Protein AF-A0A530GJ65-F1 (afdb_monomer_lite)

pLDDT: mean 95.73, std 3.56, range [78.94, 98.44]

Sequence (156 aa):
SGIGGITTWRDAAEFMALGAGNVQVCTAAMTYGFKIVQEMIAGLENWMDEKGHASLSDIIGRATPNVTDWQYLNLNYVAKAHIDQDACIKCGRCHIACEDTSHQAITSMVDGVRHFEVTEAECVGCNLCVNVCPVEGCITMAPLAAGVVDQRTGKP

Structure (mmCIF, N/CA/C/O backbone):
data_AF-A0A530GJ65-F1
#
_entry.id   AF-A0A530GJ65-F1
#
loop_
_atom_site.group_PDB
_atom_site.id
_atom_site.type_symbol
_atom_site.label_atom_id
_atom_site.label_alt_id
_atom_site.label_comp_id
_atom_site.label_asym_id
_atom_site.label_entity_id
_atom_site.label_seq_id
_atom_site.pdbx_PDB_ins_code
_atom_site.Cartn_x
_atom_site.Cartn_y
_atom_site.Cartn_z
_atom_site.occupancy
_atom_site.B_iso_or_equiv
_atom_site.auth_seq_id
_atom_site.auth_comp_id
_atom_site.auth_asym_id
_atom_site.auth_atom_id
_atom_site.pdbx_PDB_model_num
ATOM 1 N N . SER A 1 1 ? -4.594 -0.190 24.413 1.00 89.31 1 SER A N 1
ATOM 2 C CA . SER A 1 1 ? -4.599 1.232 24.019 1.00 89.31 1 SER A CA 1
ATOM 3 C C . SER A 1 1 ? -3.571 1.419 22.922 1.00 89.31 1 SER A C 1
ATOM 5 O O . SER A 1 1 ? -2.480 0.889 23.084 1.00 89.31 1 SER A O 1
ATOM 7 N N . GLY A 1 2 ? -3.901 2.130 21.845 1.00 96.50 2 GLY A N 1
ATOM 8 C CA . GLY A 1 2 ? -2.982 2.513 20.765 1.00 96.50 2 GLY A CA 1
ATOM 9 C C . GLY A 1 2 ? -2.723 4.023 20.766 1.00 96.50 2 GLY A C 1
ATOM 10 O O . GLY A 1 2 ? -3.639 4.799 21.030 1.00 96.50 2 GLY A O 1
ATOM 11 N N . ILE A 1 3 ? -1.483 4.446 20.523 1.00 96.75 3 ILE A N 1
ATOM 12 C CA . ILE A 1 3 ? -1.088 5.860 20.450 1.00 96.75 3 ILE A CA 1
ATOM 13 C C . ILE A 1 3 ? 0.135 6.008 19.541 1.00 96.75 3 ILE A C 1
ATOM 15 O O . ILE A 1 3 ? 1.022 5.158 19.559 1.00 96.75 3 ILE A O 1
ATOM 19 N N . GLY A 1 4 ? 0.193 7.113 18.795 1.00 96.00 4 GLY A N 1
ATOM 20 C CA . GLY A 1 4 ? 1.331 7.485 17.951 1.00 96.00 4 GLY A CA 1
ATOM 21 C C . GLY A 1 4 ? 0.942 7.592 16.479 1.00 96.00 4 GLY A C 1
ATOM 22 O O . GLY A 1 4 ? 0.610 6.597 15.853 1.00 96.00 4 GLY A O 1
ATOM 23 N N . GLY A 1 5 ? 0.968 8.809 15.930 1.00 96.06 5 GLY A N 1
ATOM 24 C CA . GLY A 1 5 ? 0.733 9.050 14.498 1.00 96.06 5 GLY A CA 1
ATOM 25 C C . GLY A 1 5 ? -0.717 8.932 14.012 1.00 96.06 5 GLY A C 1
ATOM 26 O O . GLY A 1 5 ? -0.949 9.070 12.822 1.00 96.06 5 GLY A O 1
ATOM 27 N N . ILE A 1 6 ? -1.688 8.717 14.902 1.00 97.81 6 ILE A N 1
ATOM 28 C CA . ILE A 1 6 ? -3.106 8.583 14.538 1.00 97.81 6 ILE A CA 1
ATOM 29 C C . ILE A 1 6 ? -3.670 9.954 14.150 1.00 97.81 6 ILE A C 1
ATOM 31 O O . ILE A 1 6 ? -3.736 10.862 14.984 1.00 97.81 6 ILE A O 1
ATOM 3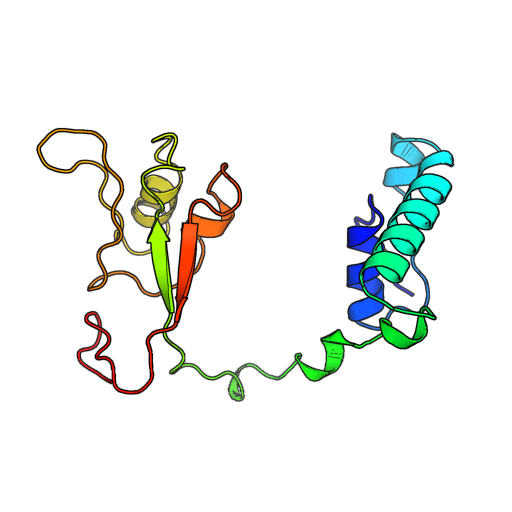5 N N . THR A 1 7 ? -4.075 10.092 12.891 1.00 97.25 7 THR A N 1
ATOM 36 C CA . THR A 1 7 ? -4.600 11.330 12.293 1.00 97.25 7 THR A CA 1
ATOM 37 C C . THR A 1 7 ? -5.933 11.137 11.571 1.00 97.25 7 THR A C 1
ATOM 39 O O . THR A 1 7 ? -6.655 12.108 11.373 1.00 97.25 7 THR A O 1
ATOM 42 N N . THR A 1 8 ? -6.290 9.904 11.207 1.00 97.75 8 THR A N 1
ATOM 43 C CA . THR A 1 8 ? -7.534 9.580 10.496 1.00 97.75 8 THR A CA 1
ATOM 44 C C . THR A 1 8 ? -8.295 8.428 11.160 1.00 97.75 8 THR A C 1
ATOM 46 O O . THR A 1 8 ? -7.772 7.723 12.027 1.00 97.75 8 THR A O 1
ATOM 49 N N . TRP A 1 9 ? -9.547 8.209 10.740 1.00 97.62 9 TRP A N 1
ATOM 50 C CA . TRP A 1 9 ? -10.325 7.033 11.152 1.00 97.62 9 TRP A CA 1
ATOM 51 C C . TRP A 1 9 ? -9.661 5.717 10.723 1.00 97.62 9 TRP A C 1
ATOM 53 O O . TRP A 1 9 ? -9.774 4.717 11.429 1.00 97.62 9 TRP A O 1
ATOM 63 N N . ARG A 1 10 ? -8.952 5.720 9.583 1.00 97.81 10 ARG A N 1
ATOM 64 C CA . ARG A 1 10 ? -8.275 4.538 9.040 1.00 97.81 10 ARG A CA 1
ATOM 65 C C . ARG A 1 10 ? -7.125 4.129 9.948 1.00 97.81 10 ARG A C 1
ATOM 67 O O . ARG A 1 10 ? -7.067 2.970 10.341 1.00 97.81 10 ARG A O 1
ATOM 74 N N . ASP A 1 11 ? -6.307 5.092 10.366 1.00 97.88 11 ASP A N 1
ATOM 75 C CA . ASP A 1 11 ? -5.233 4.856 11.333 1.00 97.88 11 ASP A CA 1
ATOM 76 C C . ASP A 1 11 ? -5.821 4.251 12.622 1.00 97.88 11 ASP A C 1
ATOM 78 O O . ASP A 1 11 ? -5.326 3.255 13.144 1.00 97.88 11 ASP A O 1
ATOM 82 N N . ALA A 1 12 ? -6.935 4.806 13.122 1.00 97.50 12 ALA A N 1
ATOM 83 C CA . ALA A 1 12 ? -7.603 4.274 14.308 1.00 97.50 12 ALA A CA 1
ATOM 84 C C . ALA A 1 12 ? -8.064 2.817 14.119 1.00 97.50 12 ALA A C 1
ATOM 86 O O . ALA A 1 12 ? -7.814 1.982 14.993 1.00 97.50 12 ALA A O 1
ATOM 87 N N . ALA A 1 13 ? -8.683 2.501 12.978 1.00 97.56 13 ALA A N 1
ATOM 88 C CA . ALA A 1 13 ? -9.103 1.146 12.633 1.00 97.56 13 ALA A CA 1
ATOM 89 C C . ALA A 1 13 ? -7.913 0.174 12.541 1.00 97.56 13 ALA A C 1
ATOM 91 O O . ALA A 1 13 ? -8.019 -0.955 13.011 1.00 97.56 13 ALA A O 1
ATOM 92 N N . GLU A 1 14 ? -6.768 0.604 12.004 1.00 97.56 14 GLU A N 1
ATOM 93 C CA . GLU A 1 14 ? -5.542 -0.203 11.919 1.00 97.56 14 GLU A CA 1
ATOM 94 C C . GLU A 1 14 ? -4.977 -0.538 13.308 1.00 97.56 14 GLU A C 1
ATOM 96 O O . GLU A 1 14 ? -4.680 -1.701 13.596 1.00 97.56 14 GLU A O 1
ATOM 101 N N . PHE A 1 15 ? -4.913 0.440 14.221 1.00 98.12 15 PHE A N 1
ATOM 102 C CA . PHE A 1 15 ? -4.527 0.189 15.616 1.00 98.12 15 PHE A CA 1
ATOM 103 C C . PHE A 1 15 ? -5.497 -0.771 16.316 1.00 98.12 15 PHE A C 1
ATOM 105 O O . PHE A 1 15 ? -5.067 -1.655 17.065 1.00 98.12 15 PHE A O 1
ATOM 112 N N . MET A 1 16 ? -6.804 -0.618 16.082 1.00 98.00 16 MET A N 1
ATOM 113 C CA . MET A 1 16 ? -7.811 -1.531 16.625 1.00 98.00 16 MET A CA 1
ATOM 114 C C . MET A 1 16 ? -7.647 -2.940 16.053 1.00 98.00 16 MET A C 1
ATOM 116 O O . MET A 1 16 ? -7.611 -3.899 16.823 1.00 98.00 16 MET A O 1
ATOM 120 N N . ALA A 1 17 ? -7.436 -3.081 14.743 1.00 97.50 17 ALA A N 1
ATOM 121 C CA . ALA A 1 17 ? -7.189 -4.362 14.082 1.00 97.50 17 ALA A CA 1
ATOM 122 C C . ALA A 1 17 ? -5.969 -5.103 14.649 1.00 97.50 17 ALA A C 1
ATOM 124 O O . ALA A 1 17 ? -5.978 -6.334 14.722 1.00 97.50 17 ALA A O 1
ATOM 125 N N . LEU A 1 18 ? -4.963 -4.364 15.122 1.00 97.12 18 LEU A N 1
ATOM 126 C CA . LEU A 1 18 ? -3.784 -4.886 15.823 1.00 97.12 18 LEU A CA 1
ATOM 127 C C . LEU A 1 18 ? -3.992 -5.118 17.335 1.00 97.12 18 LEU A C 1
ATOM 129 O O . LEU A 1 18 ? -3.058 -5.501 18.034 1.00 97.12 18 LEU A O 1
ATOM 133 N N . GLY A 1 19 ? -5.209 -4.931 17.852 1.00 97.19 19 GLY A N 1
ATOM 134 C CA . GLY A 1 19 ? -5.612 -5.320 19.209 1.00 97.19 19 GLY A CA 1
ATOM 135 C C . GLY A 1 19 ? -5.846 -4.165 20.185 1.00 97.19 19 GLY A C 1
ATOM 136 O O . GLY A 1 19 ? -6.129 -4.399 21.362 1.00 97.19 19 GLY A O 1
ATOM 137 N N . ALA A 1 20 ? -5.752 -2.905 19.755 1.00 98.00 20 ALA A N 1
ATOM 138 C CA . ALA A 1 20 ? -6.057 -1.784 20.636 1.00 98.00 20 ALA A CA 1
ATOM 139 C C . ALA A 1 20 ? -7.571 -1.666 20.904 1.00 98.00 20 ALA A C 1
ATOM 141 O O . ALA A 1 20 ? -8.348 -1.415 19.996 1.00 98.00 20 ALA A O 1
ATOM 142 N N . GLY A 1 21 ? -7.998 -1.747 22.170 1.00 96.44 21 GLY A N 1
ATOM 143 C CA . GLY A 1 21 ? -9.402 -1.489 22.549 1.00 96.44 21 GLY A CA 1
ATOM 144 C C . GLY A 1 21 ? -9.811 -0.007 22.601 1.00 96.44 21 GLY A C 1
ATOM 145 O O . GLY A 1 21 ? -10.984 0.307 22.756 1.00 96.44 21 GLY A O 1
ATOM 146 N N . ASN A 1 22 ? -8.847 0.909 22.517 1.00 96.12 22 ASN A N 1
ATOM 147 C CA . ASN A 1 22 ? -9.058 2.350 22.377 1.00 96.12 22 ASN A CA 1
ATOM 148 C C . ASN A 1 22 ? -7.827 2.980 21.714 1.00 96.12 22 ASN A C 1
ATOM 150 O O . ASN A 1 22 ? -6.738 2.393 21.751 1.00 96.12 22 ASN A O 1
ATOM 154 N N . VAL A 1 23 ? -8.007 4.171 21.146 1.00 97.19 23 VAL A N 1
ATOM 155 C CA . VAL A 1 23 ? -6.948 4.962 20.516 1.00 97.19 23 VAL A CA 1
ATOM 156 C C . VAL A 1 23 ? -6.841 6.338 21.164 1.00 97.19 23 VAL A C 1
ATOM 158 O O . VAL A 1 23 ? -7.840 6.903 21.605 1.00 97.19 23 VAL A O 1
ATOM 161 N N . GLN A 1 24 ? -5.625 6.873 21.230 1.00 97.56 24 GLN A N 1
ATOM 162 C CA . GLN A 1 24 ? -5.336 8.196 21.777 1.00 97.56 24 GLN A CA 1
ATOM 163 C C . GLN A 1 24 ? -4.695 9.084 20.711 1.00 97.56 24 GLN A C 1
ATOM 165 O O . GLN A 1 24 ? -3.872 8.628 19.915 1.00 97.56 24 GLN A O 1
ATOM 170 N N . VAL A 1 25 ? -5.044 10.370 20.728 1.00 96.06 25 VAL A N 1
ATOM 171 C CA . VAL A 1 25 ? -4.614 11.355 19.731 1.00 96.06 25 VAL A CA 1
ATOM 172 C C . VAL A 1 25 ? -4.008 12.560 20.446 1.00 96.06 25 VAL A C 1
ATOM 174 O O . VAL A 1 25 ? -4.614 13.105 21.363 1.00 96.06 25 VAL A O 1
ATOM 177 N N . CYS A 1 26 ? -2.812 12.975 20.022 1.00 96.31 26 CYS A N 1
ATOM 178 C CA . CYS A 1 26 ? -2.098 14.126 20.583 1.00 96.31 26 CYS A CA 1
ATOM 179 C C . CYS A 1 26 ? -1.782 15.148 19.487 1.00 96.31 26 CYS A C 1
ATOM 181 O O . CYS A 1 26 ? -2.508 16.128 19.331 1.00 96.31 26 CYS A O 1
ATOM 183 N N . THR A 1 27 ? -0.767 14.878 18.658 1.00 97.31 27 THR A N 1
ATOM 184 C CA . THR A 1 27 ? -0.309 15.802 17.611 1.00 97.31 27 THR A CA 1
ATOM 185 C C . THR A 1 27 ? -1.433 16.214 16.665 1.00 97.31 27 THR A C 1
ATOM 187 O O . THR A 1 27 ? -1.580 17.396 16.396 1.00 97.31 27 THR A O 1
ATOM 190 N N . ALA A 1 28 ? -2.291 15.286 16.233 1.00 96.56 28 ALA A N 1
ATOM 191 C CA . ALA A 1 28 ? -3.383 15.627 15.323 1.00 96.56 28 ALA A CA 1
ATOM 192 C C . ALA A 1 28 ? -4.408 16.589 15.961 1.00 96.56 28 ALA A C 1
ATOM 194 O O . ALA A 1 28 ? -4.863 17.522 15.307 1.00 96.56 28 ALA A O 1
ATOM 195 N N . ALA A 1 29 ? -4.707 16.439 17.257 1.00 96.62 29 ALA A N 1
ATOM 196 C CA . ALA A 1 29 ? -5.570 17.375 17.981 1.00 96.62 29 ALA A CA 1
ATOM 197 C C . ALA A 1 29 ? -4.901 18.748 18.171 1.00 96.62 29 ALA A C 1
ATOM 199 O O . ALA A 1 29 ? -5.577 19.772 18.092 1.00 96.62 29 ALA A O 1
ATOM 200 N N . MET A 1 30 ? -3.579 18.785 18.376 1.00 97.69 30 MET A N 1
ATOM 201 C CA . MET A 1 30 ? -2.810 20.036 18.436 1.00 97.69 30 MET A CA 1
ATOM 202 C C . MET A 1 30 ? -2.778 20.759 17.084 1.00 97.69 30 MET A C 1
ATOM 204 O O . MET A 1 30 ? -2.839 21.984 17.045 1.00 97.69 30 MET A O 1
ATOM 208 N N . THR A 1 31 ? -2.671 20.012 15.983 1.00 97.00 31 THR A N 1
ATOM 209 C CA . THR A 1 31 ? -2.533 20.565 14.630 1.00 97.00 31 THR A CA 1
ATOM 210 C C . THR A 1 31 ? -3.873 20.982 14.025 1.00 97.00 31 THR A C 1
ATOM 212 O O . THR A 1 31 ? -3.943 22.025 13.381 1.00 97.00 31 THR A O 1
ATOM 215 N N . TYR A 1 32 ? -4.934 20.198 14.234 1.00 96.38 32 TYR A N 1
ATOM 216 C CA . TYR A 1 32 ? -6.220 20.362 13.542 1.00 96.38 32 TYR A CA 1
ATOM 217 C C . TYR A 1 32 ? -7.386 20.726 14.479 1.00 96.38 32 TYR A C 1
ATOM 219 O O . TYR A 1 32 ? -8.508 20.952 14.028 1.00 96.38 32 TYR A O 1
ATOM 227 N N . GLY A 1 33 ? -7.128 20.823 15.787 1.00 97.25 33 GLY A N 1
ATOM 228 C CA . GLY A 1 33 ? -8.137 21.092 16.809 1.00 97.25 33 GLY A CA 1
ATOM 229 C C . GLY A 1 33 ? -8.955 19.855 17.192 1.00 97.25 33 GLY A C 1
ATOM 230 O O . GLY A 1 33 ? -8.899 18.807 16.555 1.00 97.25 33 GLY A O 1
ATOM 231 N N . PHE A 1 34 ? -9.760 19.970 18.253 1.00 96.69 34 PHE A N 1
ATOM 232 C CA . PHE A 1 34 ? -10.484 18.825 18.829 1.00 96.69 34 PHE A CA 1
ATOM 233 C C . PHE A 1 34 ? -11.573 18.223 17.928 1.00 96.69 34 PHE A C 1
ATOM 235 O O . PHE A 1 34 ? -11.990 17.089 18.159 1.00 96.69 34 PHE A O 1
ATOM 242 N N . LYS A 1 35 ? -12.020 18.938 16.885 1.00 96.94 35 LYS A N 1
ATOM 243 C CA . LYS A 1 35 ? -13.051 18.444 15.958 1.00 96.94 35 LYS A CA 1
ATOM 244 C C . LYS A 1 35 ? -12.597 17.210 15.168 1.00 96.94 35 LYS A C 1
ATOM 246 O O . LYS A 1 35 ? -13.444 16.398 14.810 1.00 96.94 35 LYS A O 1
ATOM 251 N N . ILE A 1 36 ? -11.288 17.005 15.007 1.00 96.62 36 ILE A N 1
ATOM 252 C CA . ILE A 1 36 ? -10.732 15.802 14.373 1.00 96.62 36 ILE A CA 1
ATOM 253 C C . ILE A 1 36 ? -11.258 14.507 15.003 1.00 96.62 36 ILE A C 1
ATOM 255 O O . ILE A 1 36 ? -11.510 13.537 14.302 1.00 96.62 36 ILE A O 1
ATOM 259 N N . VAL A 1 37 ? -11.517 14.504 16.316 1.00 96.50 37 VAL A N 1
ATOM 260 C CA . VAL A 1 37 ? -12.058 13.329 17.013 1.00 96.50 37 VAL A CA 1
ATOM 261 C C . VAL A 1 37 ? -13.458 12.980 16.498 1.00 96.50 37 VAL A C 1
ATOM 263 O O . VAL A 1 37 ? -13.763 11.807 16.318 1.00 96.50 37 VAL A O 1
ATOM 266 N N . GLN A 1 38 ? -14.295 13.980 16.207 1.00 97.62 38 GLN A N 1
ATOM 267 C CA . GLN A 1 38 ? -15.634 13.757 15.646 1.00 97.62 38 GLN A CA 1
ATOM 268 C C . GLN A 1 38 ? -15.554 13.212 14.216 1.00 97.62 38 GLN A C 1
ATOM 270 O O . GLN A 1 38 ? -16.304 12.308 13.863 1.00 97.62 38 GLN A O 1
ATOM 275 N N . GLU A 1 39 ? -14.622 13.723 13.408 1.00 97.06 39 GLU A N 1
ATOM 276 C CA . GLU A 1 39 ? -14.390 13.247 12.038 1.00 97.06 39 GLU A CA 1
ATOM 277 C C . GLU A 1 39 ? -13.861 11.808 12.018 1.00 97.06 39 GLU A C 1
ATOM 279 O O . GLU A 1 39 ? -14.285 11.001 11.193 1.00 97.06 39 GLU A O 1
ATOM 284 N N . MET A 1 40 ? -12.986 11.458 12.965 1.00 97.69 40 MET A N 1
ATOM 285 C CA . MET A 1 40 ? -12.503 10.090 13.147 1.00 97.69 40 MET A CA 1
ATOM 286 C C . MET A 1 40 ? -13.628 9.128 13.539 1.00 97.69 40 MET A C 1
ATOM 288 O O . MET A 1 40 ? -13.695 8.034 12.985 1.00 97.69 40 MET A O 1
ATOM 292 N N . ILE A 1 41 ? -14.506 9.525 14.470 1.00 97.88 41 ILE A N 1
ATOM 293 C CA . ILE A 1 41 ? -15.662 8.714 14.883 1.00 97.88 41 ILE A CA 1
ATOM 294 C C . ILE A 1 41 ? -16.585 8.475 13.685 1.00 97.88 41 ILE A C 1
ATOM 296 O O . ILE A 1 41 ? -16.829 7.325 13.338 1.00 97.88 41 ILE A O 1
ATOM 300 N N . ALA A 1 42 ? -17.008 9.540 12.998 1.00 98.19 42 ALA A N 1
ATOM 301 C CA . ALA A 1 42 ? -17.915 9.430 11.856 1.00 98.19 42 ALA A CA 1
ATOM 302 C C . ALA A 1 42 ? -17.315 8.601 10.707 1.00 98.19 42 ALA A C 1
ATOM 304 O O . ALA A 1 42 ? -18.002 7.790 10.092 1.00 98.19 42 ALA A O 1
ATOM 305 N N . GLY A 1 43 ? -16.022 8.777 10.414 1.00 98.12 43 GLY A N 1
ATOM 306 C CA . GLY A 1 43 ? -15.335 7.989 9.391 1.00 98.12 43 GLY A CA 1
ATOM 307 C C . GLY A 1 43 ? -15.250 6.501 9.737 1.00 98.12 43 GLY A C 1
ATOM 308 O O . GLY A 1 43 ? -15.438 5.661 8.859 1.00 98.12 43 GLY A O 1
ATOM 309 N N . LEU A 1 44 ? -15.006 6.177 11.011 1.00 98.06 44 LEU A N 1
ATOM 310 C CA . LEU A 1 44 ? -14.955 4.796 11.485 1.00 98.06 44 LEU A CA 1
ATOM 311 C C . LEU A 1 44 ? -16.339 4.141 11.434 1.00 98.06 44 LEU A C 1
ATOM 313 O O . LEU A 1 44 ? -16.444 3.027 10.933 1.00 98.06 44 LEU A O 1
ATOM 317 N N . GLU A 1 45 ? -17.380 4.835 11.902 1.00 98.00 45 GLU A N 1
ATOM 318 C CA . GLU A 1 45 ? -18.774 4.367 11.852 1.00 98.00 45 GLU A CA 1
ATOM 319 C C . GLU A 1 45 ? -19.212 4.080 10.412 1.00 98.00 45 GLU A C 1
ATOM 321 O O . GLU A 1 45 ? -19.626 2.964 10.112 1.00 98.00 45 GLU A O 1
ATOM 326 N N . ASN A 1 46 ? -19.011 5.034 9.496 1.00 98.25 46 ASN A N 1
ATOM 327 C CA . ASN A 1 46 ? -19.371 4.859 8.087 1.00 98.25 46 ASN A CA 1
ATOM 328 C C . ASN A 1 46 ? -18.668 3.647 7.461 1.00 98.25 46 ASN A C 1
ATOM 330 O O . ASN A 1 46 ? -19.297 2.837 6.785 1.00 98.25 46 ASN A O 1
ATOM 334 N N . TRP A 1 47 ? -17.363 3.495 7.700 1.00 97.94 47 TRP A N 1
ATOM 335 C CA . TRP A 1 47 ? -16.620 2.348 7.185 1.00 97.94 47 TRP A CA 1
ATOM 336 C C . TRP A 1 47 ? -17.089 1.025 7.807 1.00 97.94 47 TRP A C 1
ATOM 338 O O . TRP A 1 47 ? -17.168 0.013 7.108 1.00 97.94 47 TRP A O 1
ATOM 348 N N . MET A 1 48 ? -17.398 1.011 9.107 1.00 97.75 48 MET A N 1
ATOM 349 C CA . MET A 1 48 ? -17.935 -0.173 9.776 1.00 97.75 48 MET A CA 1
ATOM 350 C C . MET A 1 48 ? -19.280 -0.583 9.175 1.00 97.75 48 MET A C 1
ATOM 352 O O . MET A 1 48 ? -19.441 -1.757 8.839 1.00 97.75 48 MET A O 1
ATOM 356 N N . ASP A 1 49 ? -20.185 0.368 8.946 1.00 97.75 49 ASP A N 1
ATOM 357 C CA . ASP A 1 49 ? -21.480 0.126 8.305 1.00 97.75 49 ASP A CA 1
ATOM 358 C C . ASP A 1 49 ? -21.308 -0.413 6.876 1.00 97.75 49 ASP A C 1
ATOM 360 O O . ASP A 1 49 ? -21.890 -1.439 6.518 1.00 97.75 49 ASP A O 1
ATOM 364 N N . GLU A 1 50 ? -20.437 0.207 6.072 1.00 97.88 50 GLU A N 1
ATOM 365 C CA . GLU A 1 50 ? -20.121 -0.242 4.709 1.00 97.88 50 GLU A CA 1
ATOM 366 C C . GLU A 1 50 ? -19.548 -1.667 4.658 1.00 97.88 50 GLU A C 1
ATOM 368 O O . GLU A 1 50 ? -19.743 -2.391 3.676 1.00 97.88 50 GLU A O 1
ATOM 373 N N . LYS A 1 51 ? -18.805 -2.078 5.691 1.00 96.62 51 LYS A N 1
ATOM 374 C CA . LYS A 1 51 ? -18.203 -3.416 5.797 1.00 96.62 51 LYS A CA 1
ATOM 375 C C . LYS A 1 51 ? -19.053 -4.417 6.579 1.00 96.62 51 LYS A C 1
ATOM 377 O O . LYS A 1 51 ? -18.670 -5.586 6.641 1.00 96.62 51 LYS A O 1
ATOM 382 N N . GLY A 1 52 ? -20.196 -3.999 7.124 1.00 96.94 52 GLY A N 1
ATOM 383 C CA . GLY A 1 52 ? -21.094 -4.854 7.900 1.00 96.94 52 GLY A CA 1
ATOM 384 C C . GLY A 1 52 ? -20.541 -5.250 9.273 1.00 96.94 52 GLY A C 1
ATOM 385 O O . GLY A 1 52 ? -20.788 -6.364 9.731 1.00 96.94 52 GLY A O 1
ATOM 386 N N . HIS A 1 53 ? -19.766 -4.373 9.914 1.00 97.06 53 HIS A N 1
ATOM 387 C CA . HIS A 1 53 ? -19.278 -4.545 11.284 1.00 97.06 53 HIS A CA 1
ATOM 388 C C . HIS A 1 53 ? -20.248 -3.888 12.268 1.00 97.06 53 HIS A C 1
ATOM 390 O O . HIS A 1 53 ? -20.437 -2.678 12.238 1.00 97.06 53 HIS A O 1
ATOM 396 N N . ALA A 1 54 ? -20.857 -4.681 13.150 1.00 95.75 54 ALA A N 1
ATOM 397 C CA . ALA A 1 54 ? -21.880 -4.213 14.083 1.00 95.75 54 ALA A CA 1
ATOM 398 C C . ALA A 1 54 ? -21.278 -3.623 15.367 1.00 95.75 54 ALA A C 1
ATOM 400 O O . ALA A 1 54 ? -21.911 -2.811 16.043 1.00 95.75 54 ALA A O 1
ATOM 401 N N . SER A 1 55 ? -20.064 -4.036 15.732 1.00 97.06 55 SER A N 1
ATOM 402 C CA . SER A 1 55 ? -19.381 -3.538 16.923 1.00 97.06 55 SER A CA 1
ATOM 403 C C . SER A 1 55 ? -17.870 -3.484 16.744 1.00 97.06 55 SER A C 1
ATOM 405 O O . SER A 1 55 ? -17.276 -4.183 15.927 1.00 97.06 55 SER A O 1
ATOM 407 N N . LEU A 1 56 ? -17.209 -2.674 17.577 1.00 96.75 56 LEU A N 1
ATOM 408 C CA . LEU A 1 56 ? -15.746 -2.577 17.573 1.00 96.75 56 LEU A CA 1
ATOM 409 C C . LEU A 1 56 ? -15.070 -3.932 17.848 1.00 96.75 56 LEU A C 1
ATOM 411 O O . LEU A 1 56 ? -13.961 -4.170 17.382 1.00 96.75 56 LEU A O 1
ATOM 415 N N . SER A 1 57 ? -15.732 -4.850 18.560 1.00 96.81 57 SER A N 1
ATOM 416 C CA . SER A 1 57 ? -15.216 -6.210 18.768 1.00 96.81 57 SER A CA 1
ATOM 417 C C . SER A 1 57 ? -15.042 -7.002 17.471 1.00 96.81 57 SER A C 1
ATOM 419 O O . SER A 1 57 ? -14.206 -7.897 17.441 1.00 96.81 57 SER A O 1
ATOM 421 N N . ASP A 1 58 ? -15.778 -6.669 16.406 1.00 96.81 58 ASP A N 1
ATOM 422 C CA . ASP A 1 58 ? -15.676 -7.350 15.108 1.00 96.81 58 ASP A CA 1
ATOM 423 C C . ASP A 1 58 ? -14.359 -7.030 14.389 1.00 96.81 58 ASP A C 1
ATOM 425 O O . ASP A 1 58 ? -13.921 -7.764 13.498 1.00 96.81 58 ASP A O 1
ATOM 429 N N . ILE A 1 59 ? -13.725 -5.918 14.768 1.00 96.62 59 ILE A N 1
ATOM 430 C CA . ILE A 1 59 ? -12.486 -5.436 14.159 1.00 96.62 59 ILE A CA 1
ATOM 431 C C . ILE A 1 59 ? -11.302 -5.521 15.120 1.00 96.62 59 ILE A C 1
ATOM 433 O O . ILE A 1 59 ? -10.182 -5.738 14.659 1.00 96.62 59 ILE A O 1
ATOM 437 N N . ILE A 1 60 ? -11.518 -5.401 16.435 1.00 98.31 60 ILE A N 1
ATOM 438 C CA . ILE A 1 60 ? -10.430 -5.411 17.415 1.00 98.31 60 ILE A CA 1
ATOM 439 C C . ILE A 1 60 ? -9.676 -6.742 17.361 1.00 98.31 60 ILE A C 1
ATOM 441 O O . ILE A 1 60 ? -10.236 -7.814 17.571 1.00 98.31 60 ILE A O 1
ATOM 445 N N . GLY A 1 61 ? -8.373 -6.665 17.099 1.00 97.75 61 GLY A N 1
ATOM 446 C CA . GLY A 1 61 ? -7.482 -7.822 17.065 1.00 97.75 61 GLY A CA 1
ATOM 447 C C . GLY A 1 61 ? -7.624 -8.710 15.826 1.00 97.75 61 GLY A C 1
ATOM 448 O O . GLY A 1 61 ? -6.897 -9.696 15.713 1.00 97.75 61 GLY A O 1
ATOM 449 N N . ARG A 1 62 ? -8.495 -8.370 14.867 1.00 96.69 62 ARG A N 1
ATOM 450 C CA . ARG A 1 62 ? -8.765 -9.184 13.669 1.00 96.69 62 ARG A CA 1
ATOM 451 C C . ARG A 1 62 ? -7.521 -9.439 12.807 1.00 96.69 62 ARG A C 1
ATOM 453 O O . ARG A 1 62 ? -7.471 -10.448 12.110 1.00 96.69 62 ARG A O 1
ATOM 460 N N . ALA A 1 63 ? -6.518 -8.561 12.858 1.00 96.94 63 ALA A N 1
ATOM 461 C CA . ALA A 1 63 ? -5.260 -8.735 12.130 1.00 96.94 63 ALA A CA 1
ATOM 462 C C . ALA A 1 63 ? -4.209 -9.548 12.905 1.00 96.94 63 ALA A C 1
ATOM 464 O O . ALA A 1 63 ? -3.262 -10.041 12.296 1.00 96.94 63 ALA A O 1
ATOM 465 N N . THR A 1 64 ? -4.365 -9.723 14.222 1.00 96.44 64 THR A N 1
ATOM 466 C CA . THR A 1 64 ? -3.355 -10.388 15.065 1.00 96.44 64 THR A CA 1
ATOM 467 C C . THR A 1 64 ? -3.070 -11.848 14.685 1.00 96.44 64 THR A C 1
ATOM 469 O O . THR A 1 64 ? -1.900 -12.219 14.751 1.00 96.44 64 THR A O 1
ATOM 472 N N . PRO A 1 65 ? -4.030 -12.665 14.187 1.00 95.94 65 PRO A N 1
ATOM 473 C CA . PRO A 1 65 ? -3.729 -14.025 13.727 1.00 95.94 65 PRO A CA 1
ATOM 474 C C . PRO A 1 65 ? -2.801 -14.098 12.505 1.00 95.94 65 PRO A C 1
ATOM 476 O O . PRO A 1 65 ? -2.263 -15.163 12.222 1.00 95.94 65 PRO A O 1
ATOM 479 N N . ASN A 1 66 ? -2.611 -12.990 11.777 1.00 95.00 66 ASN A N 1
ATOM 480 C CA . ASN A 1 66 ? -1.703 -12.927 10.627 1.00 95.00 66 ASN A CA 1
ATOM 481 C C . ASN A 1 66 ? -0.254 -12.602 11.031 1.00 95.00 66 ASN A C 1
ATOM 483 O O . ASN A 1 66 ? 0.630 -12.585 10.175 1.00 95.00 66 ASN A O 1
ATOM 487 N N . VAL A 1 67 ? -0.000 -12.311 12.310 1.00 94.69 67 VAL A N 1
ATOM 488 C CA . VAL A 1 67 ? 1.346 -12.053 12.827 1.00 94.69 67 VAL A CA 1
ATOM 489 C C . VAL A 1 67 ? 1.984 -13.382 13.202 1.00 94.69 67 VAL A C 1
ATOM 491 O O . VAL A 1 67 ? 1.430 -14.159 13.975 1.00 94.69 67 VAL A O 1
ATOM 494 N N . THR A 1 68 ? 3.166 -13.641 12.657 1.00 94.69 68 THR A N 1
ATOM 495 C CA . THR A 1 68 ? 3.922 -14.862 12.920 1.00 94.69 68 THR A CA 1
ATOM 496 C C . THR A 1 68 ? 5.417 -14.574 12.880 1.00 94.69 68 THR A C 1
ATOM 498 O O . THR A 1 68 ? 5.846 -13.556 12.327 1.00 94.69 68 THR A O 1
ATOM 501 N N . ASP A 1 69 ? 6.218 -15.463 13.459 1.00 96.44 69 ASP A N 1
ATOM 502 C CA . ASP A 1 69 ? 7.671 -15.364 13.367 1.00 96.44 69 ASP A CA 1
ATOM 503 C C . ASP A 1 69 ? 8.132 -15.555 11.920 1.00 96.44 69 ASP A C 1
ATOM 505 O O . ASP A 1 69 ? 7.560 -16.336 11.156 1.00 96.44 69 ASP A O 1
ATOM 509 N N . TRP A 1 70 ? 9.226 -14.882 11.560 1.00 94.75 70 TRP A N 1
ATOM 510 C CA . TRP A 1 70 ? 9.772 -14.877 10.200 1.00 94.75 70 TRP A CA 1
ATOM 511 C C . TRP A 1 70 ? 9.937 -16.281 9.598 1.00 94.75 70 TRP A C 1
ATOM 513 O O . TRP A 1 70 ? 9.641 -16.489 8.425 1.00 94.75 70 TRP A O 1
ATOM 523 N N . GLN A 1 71 ? 10.353 -17.259 10.407 1.00 94.88 71 GLN A N 1
ATOM 524 C CA . GLN A 1 71 ? 10.581 -18.640 9.964 1.00 94.88 71 GLN A CA 1
ATOM 525 C C . GLN A 1 71 ? 9.316 -19.365 9.476 1.00 94.88 71 GLN A C 1
ATOM 527 O O . GLN A 1 71 ? 9.425 -20.389 8.805 1.00 94.88 71 GLN A O 1
ATOM 532 N N . TYR A 1 72 ? 8.128 -18.860 9.817 1.00 94.69 72 TYR A N 1
ATOM 533 C CA . TYR A 1 72 ? 6.846 -19.410 9.378 1.00 94.69 72 TYR A CA 1
ATOM 534 C C . TYR A 1 72 ? 6.293 -18.711 8.129 1.00 94.69 72 TYR A C 1
ATOM 536 O O . TYR A 1 72 ? 5.242 -19.106 7.623 1.00 94.69 72 TYR A O 1
ATOM 544 N N . LEU A 1 73 ? 6.973 -17.678 7.619 1.00 93.12 73 LEU A N 1
ATOM 545 C CA . LEU A 1 73 ? 6.597 -17.029 6.368 1.00 93.12 73 LEU A CA 1
ATOM 546 C C . LEU A 1 73 ? 6.919 -17.940 5.180 1.00 93.12 73 LEU A C 1
ATOM 548 O O . LEU A 1 73 ? 7.976 -18.567 5.111 1.00 93.12 73 LEU A O 1
ATOM 552 N N . ASN A 1 74 ? 6.016 -17.979 4.200 1.00 89.31 74 ASN A N 1
ATOM 553 C CA . ASN A 1 74 ? 6.247 -18.721 2.968 1.00 89.31 74 ASN A CA 1
ATOM 554 C C . ASN A 1 74 ? 7.219 -17.961 2.051 1.00 89.31 74 ASN A C 1
ATOM 556 O O . ASN A 1 74 ? 6.800 -17.163 1.217 1.00 89.31 74 ASN A O 1
ATOM 560 N N . LEU A 1 75 ? 8.515 -18.249 2.171 1.00 86.81 75 LEU A N 1
ATOM 561 C CA . LEU A 1 75 ? 9.560 -17.658 1.322 1.00 86.81 75 LEU A CA 1
ATOM 562 C C . LEU A 1 75 ? 9.512 -18.134 -0.140 1.00 86.81 75 LEU A C 1
ATOM 564 O O . LEU A 1 75 ? 10.189 -17.559 -0.988 1.00 86.81 75 LEU A O 1
ATOM 568 N N . ASN A 1 76 ? 8.721 -19.169 -0.437 1.00 85.00 76 ASN A N 1
ATOM 569 C CA . ASN A 1 76 ? 8.491 -19.647 -1.800 1.00 85.00 76 ASN A CA 1
ATOM 570 C C . ASN A 1 76 ? 7.281 -18.967 -2.455 1.00 85.00 76 ASN A C 1
ATOM 572 O O . ASN A 1 76 ? 6.961 -19.269 -3.599 1.00 85.00 76 ASN A O 1
ATOM 576 N N . TYR A 1 77 ? 6.581 -18.071 -1.751 1.00 88.19 77 TYR A N 1
ATOM 577 C CA . TYR A 1 77 ? 5.546 -17.258 -2.372 1.00 88.19 77 TYR A CA 1
ATOM 578 C C . TYR A 1 77 ? 6.197 -16.224 -3.293 1.00 88.19 77 TYR A C 1
ATOM 580 O O . TYR A 1 77 ? 6.904 -15.327 -2.832 1.00 88.19 77 TYR A O 1
ATOM 588 N N . VAL A 1 78 ? 5.947 -16.343 -4.596 1.00 89.62 78 VAL A N 1
ATOM 589 C CA . VAL A 1 78 ? 6.479 -15.423 -5.603 1.00 89.62 78 VAL A CA 1
ATOM 590 C C . VAL A 1 78 ? 5.347 -14.563 -6.149 1.00 89.62 78 VAL A C 1
ATOM 592 O O . VAL A 1 78 ? 4.310 -15.066 -6.574 1.00 89.62 78 VAL A O 1
ATOM 595 N N . ALA A 1 79 ? 5.568 -13.252 -6.172 1.00 93.69 79 ALA A N 1
ATOM 596 C CA . ALA A 1 79 ? 4.719 -12.299 -6.869 1.00 93.69 79 ALA A CA 1
ATOM 597 C C . ALA A 1 79 ? 5.581 -11.379 -7.737 1.00 93.69 79 ALA A C 1
ATOM 599 O O . ALA A 1 79 ? 6.723 -11.071 -7.387 1.00 93.69 79 ALA A O 1
ATOM 600 N N . LYS A 1 80 ? 5.036 -10.925 -8.864 1.00 95.31 80 LYS A N 1
ATOM 601 C CA . LYS A 1 80 ? 5.700 -10.002 -9.790 1.00 95.31 80 LYS A CA 1
ATOM 602 C C . LYS A 1 80 ? 4.917 -8.707 -9.864 1.00 95.31 80 LYS A C 1
ATOM 604 O O . LYS A 1 80 ? 3.691 -8.710 -9.792 1.00 95.31 80 LYS A O 1
ATOM 609 N N . ALA A 1 81 ? 5.635 -7.598 -9.978 1.00 97.38 81 ALA A N 1
ATOM 610 C CA . ALA A 1 81 ? 4.991 -6.320 -10.217 1.00 97.38 81 ALA A CA 1
ATOM 611 C C . ALA A 1 81 ? 4.436 -6.289 -11.649 1.00 97.38 81 ALA A C 1
ATOM 613 O O . ALA A 1 81 ? 5.097 -6.747 -12.577 1.00 97.38 81 ALA A O 1
ATOM 614 N N . HIS A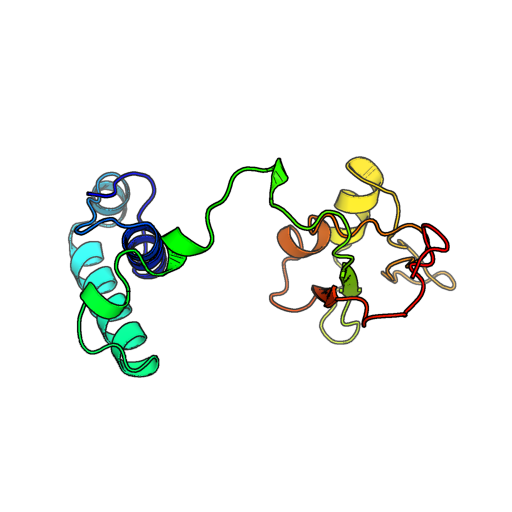 1 82 ? 3.253 -5.716 -11.823 1.00 97.44 82 HIS A N 1
ATOM 615 C CA . HIS A 1 82 ? 2.636 -5.456 -13.116 1.00 97.44 82 HIS A CA 1
ATOM 616 C C . HIS A 1 82 ? 2.249 -3.980 -13.187 1.00 97.44 82 HIS A C 1
ATOM 618 O O . HIS A 1 82 ? 1.593 -3.477 -12.273 1.00 97.44 82 HIS A O 1
ATOM 624 N N . ILE A 1 83 ? 2.661 -3.294 -14.255 1.00 98.25 83 ILE A N 1
ATOM 625 C CA . ILE A 1 83 ? 2.388 -1.869 -14.477 1.00 98.25 83 ILE A CA 1
ATOM 626 C C . ILE A 1 83 ? 1.258 -1.747 -15.498 1.00 98.25 83 ILE A C 1
ATOM 628 O O . ILE A 1 83 ? 1.409 -2.163 -16.645 1.00 98.25 83 ILE A O 1
ATOM 632 N N . ASP A 1 84 ? 0.147 -1.147 -15.084 1.00 98.19 84 ASP A N 1
ATOM 633 C CA . ASP A 1 84 ? -0.940 -0.748 -15.973 1.00 98.19 84 ASP A CA 1
ATOM 634 C C . ASP A 1 84 ? -0.489 0.448 -16.826 1.00 98.19 84 ASP A C 1
ATOM 636 O O . ASP A 1 84 ? -0.261 1.551 -16.315 1.00 98.19 84 ASP A O 1
ATOM 640 N N . GLN A 1 85 ? -0.335 0.215 -18.132 1.00 97.81 85 GLN A N 1
ATOM 641 C CA . GLN A 1 85 ? 0.140 1.227 -19.076 1.00 97.81 85 GLN A CA 1
ATOM 642 C C . GLN A 1 85 ? -0.899 2.314 -19.372 1.00 97.81 85 GLN A C 1
ATOM 644 O O . GLN A 1 85 ? -0.499 3.426 -19.718 1.00 97.81 85 GLN A O 1
ATOM 649 N N . ASP A 1 86 ? -2.191 2.038 -19.184 1.00 97.81 86 ASP A N 1
ATOM 650 C CA . ASP A 1 86 ? -3.264 3.015 -19.391 1.00 97.81 86 ASP A CA 1
ATOM 651 C C . ASP A 1 86 ? -3.349 3.988 -18.206 1.00 97.81 86 ASP A C 1
ATOM 653 O O . ASP A 1 86 ? -3.565 5.189 -18.386 1.00 97.81 86 ASP A O 1
ATOM 657 N N . ALA A 1 87 ? -3.101 3.497 -16.988 1.00 98.00 87 ALA A N 1
ATOM 658 C CA . ALA A 1 87 ? -3.011 4.329 -15.786 1.00 98.00 87 ALA A CA 1
ATOM 659 C C . ALA A 1 87 ? -1.658 5.063 -15.649 1.00 98.00 87 ALA A C 1
ATOM 661 O O . ALA A 1 87 ? -1.532 6.038 -14.899 1.00 98.00 87 ALA A O 1
ATOM 662 N N . CYS A 1 88 ? -0.616 4.596 -16.340 1.00 98.19 88 CYS A N 1
ATOM 663 C CA . CYS A 1 88 ? 0.745 5.094 -16.178 1.00 98.19 88 CYS A CA 1
ATOM 664 C C . CYS A 1 88 ? 0.922 6.526 -16.714 1.00 98.19 88 CYS A C 1
ATOM 666 O O . CYS A 1 88 ? 0.979 6.779 -17.916 1.00 98.19 88 CYS A O 1
ATOM 668 N N . ILE A 1 89 ? 1.187 7.475 -15.812 1.00 98.00 89 ILE A N 1
ATOM 669 C CA . ILE A 1 89 ? 1.527 8.870 -16.165 1.00 98.00 89 ILE A CA 1
ATOM 670 C C . ILE A 1 89 ? 2.996 9.064 -16.586 1.00 98.00 89 ILE A C 1
ATOM 672 O O . ILE A 1 89 ? 3.494 10.187 -16.660 1.00 98.00 89 ILE A O 1
ATOM 676 N N . LYS A 1 90 ? 3.734 7.966 -16.788 1.00 97.81 90 LYS A N 1
ATOM 677 C CA . LYS A 1 90 ? 5.142 7.941 -17.210 1.00 97.81 90 LYS A CA 1
ATOM 678 C C . LYS A 1 90 ? 6.082 8.765 -16.322 1.00 97.81 90 LYS A C 1
ATOM 680 O O . LYS A 1 90 ? 7.060 9.305 -16.818 1.00 97.81 90 LYS A O 1
ATOM 685 N N . CYS A 1 91 ? 5.837 8.865 -15.012 1.00 98.00 91 CYS A N 1
ATOM 686 C CA . CYS A 1 91 ? 6.670 9.687 -14.117 1.00 98.00 91 CYS A CA 1
ATOM 687 C C . CYS A 1 91 ? 8.080 9.113 -13.868 1.00 98.00 91 CYS A C 1
ATOM 689 O O . CYS A 1 91 ? 9.006 9.880 -13.608 1.00 98.00 91 CYS A O 1
ATOM 691 N N . GLY A 1 92 ? 8.257 7.790 -13.978 1.00 97.69 92 GLY A N 1
ATOM 692 C CA . GLY A 1 92 ? 9.538 7.084 -13.833 1.00 97.69 92 GLY A CA 1
ATOM 693 C C . GLY A 1 92 ? 10.015 6.804 -12.407 1.00 97.69 92 GLY A C 1
ATOM 694 O O . GLY A 1 92 ? 11.093 6.245 -12.243 1.00 97.69 92 GLY A O 1
ATOM 695 N N . ARG A 1 93 ? 9.223 7.125 -11.375 1.00 98.19 93 ARG A N 1
ATOM 696 C CA . ARG A 1 93 ? 9.580 6.834 -9.971 1.00 98.19 93 ARG A CA 1
ATOM 697 C C . ARG A 1 93 ? 9.784 5.340 -9.711 1.00 98.19 93 ARG A C 1
ATOM 699 O O . ARG A 1 93 ? 10.672 4.980 -8.948 1.00 98.19 93 ARG A O 1
ATOM 706 N N . CYS A 1 94 ? 8.987 4.489 -10.359 1.00 98.31 94 CYS A N 1
ATOM 707 C CA . CYS A 1 94 ? 9.115 3.035 -10.271 1.00 98.31 94 CYS A CA 1
ATOM 708 C C . CYS A 1 94 ? 10.467 2.544 -10.805 1.00 98.31 94 CYS A C 1
ATOM 710 O O . CYS A 1 94 ? 11.129 1.775 -10.114 1.00 98.31 94 CYS A O 1
ATOM 712 N N . HIS A 1 95 ? 10.894 3.034 -11.976 1.00 98.44 95 HIS A N 1
ATOM 713 C CA . HIS A 1 95 ? 12.209 2.729 -12.535 1.00 98.44 95 HIS A CA 1
ATOM 714 C C . HIS A 1 95 ? 13.324 3.210 -11.611 1.00 98.44 95 HIS A C 1
ATOM 716 O O . HIS A 1 95 ? 14.107 2.383 -11.183 1.00 98.44 95 HIS A O 1
ATOM 722 N N . ILE A 1 96 ? 13.337 4.487 -11.210 1.00 98.12 96 ILE A N 1
ATOM 723 C CA . ILE A 1 96 ? 14.386 5.044 -10.331 1.00 98.12 96 ILE A CA 1
ATOM 724 C C . ILE A 1 96 ? 14.514 4.236 -9.032 1.00 98.12 96 ILE A C 1
ATOM 726 O O . ILE A 1 96 ? 15.611 3.865 -8.636 1.00 98.12 96 ILE A O 1
ATOM 730 N N . ALA A 1 97 ? 13.393 3.907 -8.380 1.00 97.94 97 ALA A N 1
ATOM 731 C CA . ALA A 1 97 ? 13.427 3.104 -7.161 1.00 97.94 97 ALA A CA 1
ATOM 732 C C . ALA A 1 97 ? 13.980 1.691 -7.408 1.00 97.94 97 ALA A C 1
ATOM 734 O O . ALA A 1 97 ? 14.751 1.180 -6.595 1.00 97.94 97 ALA A O 1
ATOM 735 N N . CYS A 1 98 ? 13.608 1.058 -8.524 1.00 98.25 98 CYS A N 1
ATOM 736 C CA . CYS A 1 98 ? 14.104 -0.270 -8.861 1.00 98.25 98 CYS A CA 1
ATOM 737 C C . CYS A 1 98 ? 15.590 -0.249 -9.253 1.00 98.25 98 CYS A C 1
ATOM 739 O O . CYS A 1 98 ? 16.337 -1.128 -8.828 1.00 98.25 98 CYS A O 1
ATOM 741 N N . GLU A 1 99 ? 15.995 0.759 -10.021 1.00 97.75 99 GLU A N 1
ATOM 742 C CA . GLU A 1 99 ? 17.324 0.943 -10.597 1.00 97.75 99 GLU A CA 1
ATOM 743 C C . GLU A 1 99 ? 18.348 1.328 -9.528 1.00 97.75 99 GLU A C 1
ATOM 745 O O . GLU A 1 99 ? 19.327 0.619 -9.322 1.00 97.75 99 GLU A O 1
ATOM 750 N N . ASP A 1 100 ? 18.092 2.394 -8.773 1.00 95.88 100 ASP A N 1
ATOM 751 C CA . ASP A 1 100 ? 19.100 2.971 -7.881 1.00 95.88 100 ASP A CA 1
ATOM 752 C C . ASP A 1 100 ? 19.177 2.255 -6.525 1.00 95.88 100 ASP A C 1
ATOM 754 O O . ASP A 1 100 ? 20.175 2.370 -5.813 1.00 95.88 100 ASP A O 1
ATOM 758 N N . THR A 1 101 ? 18.114 1.547 -6.118 1.00 94.00 101 THR A N 1
ATOM 759 C CA . THR A 1 101 ? 17.986 1.053 -4.732 1.00 94.00 101 THR A CA 1
ATOM 760 C C . THR A 1 101 ? 17.532 -0.398 -4.603 1.00 94.00 101 THR A C 1
ATOM 762 O O . THR A 1 101 ? 17.230 -0.851 -3.497 1.00 94.00 101 THR A O 1
ATOM 765 N N . SER A 1 102 ? 17.427 -1.147 -5.705 1.00 93.88 102 SER A N 1
ATOM 766 C CA . SER A 1 102 ? 16.915 -2.523 -5.666 1.00 93.88 102 SER A CA 1
ATOM 767 C C . SER A 1 102 ? 17.546 -3.447 -6.716 1.00 93.88 102 SER A C 1
ATOM 769 O O . SER A 1 102 ? 18.655 -3.922 -6.495 1.00 93.88 102 SER A O 1
ATOM 771 N N . HIS A 1 103 ? 16.833 -3.769 -7.800 1.00 96.12 103 HIS A N 1
ATOM 772 C CA . HIS A 1 103 ? 17.101 -4.945 -8.641 1.00 96.12 103 HIS A CA 1
ATOM 773 C C . HIS A 1 103 ? 17.088 -4.669 -10.153 1.00 96.12 103 HIS A C 1
ATOM 775 O O . HIS A 1 103 ? 17.090 -5.626 -10.917 1.00 96.12 103 HIS A O 1
ATOM 781 N N . GLN A 1 104 ? 17.030 -3.400 -10.582 1.00 97.38 104 GLN A N 1
ATOM 782 C CA . GLN A 1 104 ? 17.160 -2.994 -11.995 1.00 97.38 104 GLN A CA 1
ATOM 783 C C . GLN A 1 104 ? 16.167 -3.694 -12.952 1.00 97.38 104 GLN A C 1
ATOM 785 O O . GLN A 1 104 ? 16.425 -3.865 -14.133 1.00 97.38 104 GLN A O 1
ATOM 790 N N . ALA A 1 105 ? 14.993 -4.080 -12.443 1.00 98.06 105 ALA A N 1
ATOM 791 C CA . ALA A 1 105 ? 14.031 -4.941 -13.133 1.00 98.06 105 ALA A CA 1
ATOM 792 C C . ALA A 1 105 ? 12.900 -4.177 -13.846 1.00 98.06 105 ALA A C 1
ATOM 794 O O . ALA A 1 105 ? 11.827 -4.740 -14.072 1.00 98.06 105 ALA A O 1
ATOM 795 N N . ILE A 1 106 ? 13.071 -2.878 -14.105 1.00 98.31 106 ILE A N 1
ATOM 796 C CA . ILE A 1 106 ? 12.060 -2.044 -14.768 1.00 98.31 106 ILE A CA 1
ATOM 797 C C . ILE A 1 106 ? 12.738 -1.229 -15.859 1.00 98.31 106 ILE A C 1
ATOM 799 O O . ILE A 1 106 ? 13.689 -0.508 -15.570 1.00 98.31 106 ILE A O 1
ATOM 803 N N . THR A 1 107 ? 12.234 -1.280 -17.089 1.00 98.12 107 THR A N 1
ATOM 804 C CA . THR A 1 107 ? 12.778 -0.495 -18.208 1.00 98.12 107 THR A CA 1
ATOM 805 C C . THR A 1 107 ? 12.581 1.006 -17.989 1.00 98.12 107 THR A C 1
ATOM 807 O O . THR A 1 107 ? 11.601 1.427 -17.383 1.00 98.12 107 THR A O 1
ATOM 810 N N . SER A 1 108 ? 13.467 1.849 -18.522 1.00 97.25 108 SER A N 1
ATOM 811 C CA . SER A 1 108 ? 13.222 3.301 -18.630 1.00 97.25 108 SER A CA 1
ATOM 812 C C . SER A 1 108 ? 12.710 3.719 -20.009 1.00 97.25 108 SER A C 1
ATOM 814 O O . SER A 1 108 ? 12.029 4.742 -20.144 1.00 97.25 108 SER A O 1
ATOM 816 N N . MET A 1 109 ? 13.048 2.926 -21.028 1.00 96.88 109 M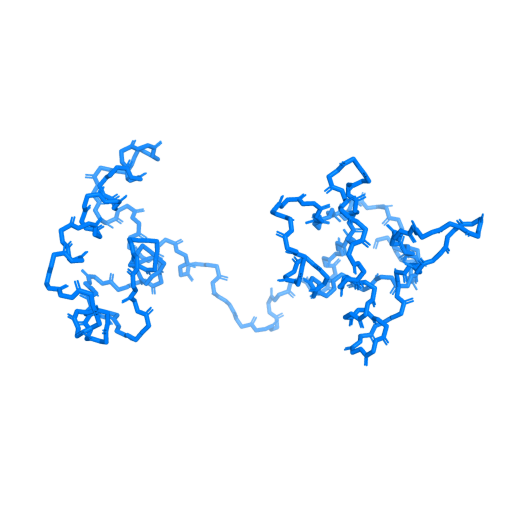ET A N 1
ATOM 817 C CA . MET A 1 109 ? 12.750 3.154 -22.435 1.00 96.88 109 MET A CA 1
ATOM 818 C C . MET A 1 109 ? 12.485 1.812 -23.126 1.00 96.88 109 MET A C 1
ATOM 820 O O . MET A 1 109 ? 13.215 0.852 -22.889 1.00 96.88 109 MET A O 1
ATOM 824 N N . VAL A 1 110 ? 11.505 1.780 -24.027 1.00 96.38 110 VAL A N 1
ATOM 825 C CA . VAL A 1 110 ? 11.251 0.677 -24.968 1.00 96.38 110 VAL A CA 1
ATOM 826 C C . VAL A 1 110 ? 11.076 1.301 -26.349 1.00 96.38 110 VAL A C 1
ATOM 828 O O . VAL A 1 110 ? 10.401 2.322 -26.483 1.00 96.38 110 VAL A O 1
ATOM 831 N N . ASP A 1 111 ? 11.772 0.768 -27.355 1.00 96.00 111 ASP A N 1
ATOM 832 C CA . ASP A 1 111 ? 11.765 1.276 -28.738 1.00 96.00 111 ASP A CA 1
ATOM 833 C C . ASP A 1 111 ? 12.021 2.791 -28.863 1.00 96.00 111 ASP A C 1
ATOM 835 O O . ASP A 1 111 ? 11.426 3.500 -29.674 1.00 96.00 111 ASP A O 1
ATOM 839 N N . GLY A 1 112 ? 12.917 3.319 -28.022 1.00 95.00 112 GLY A N 1
ATOM 840 C CA . GLY A 1 112 ? 13.277 4.740 -28.020 1.00 95.00 112 GLY A CA 1
ATOM 841 C C . GLY A 1 112 ? 12.211 5.668 -27.426 1.00 95.00 112 GLY A C 1
ATOM 842 O O . GLY A 1 112 ? 12.381 6.887 -27.459 1.00 95.00 112 GLY A O 1
ATOM 843 N N . VAL A 1 113 ? 11.150 5.121 -26.829 1.00 95.75 113 VAL A N 1
ATOM 844 C CA . VAL A 1 113 ? 10.094 5.875 -26.146 1.00 95.75 113 VAL A CA 1
ATOM 845 C C . VAL A 1 113 ? 10.123 5.578 -24.653 1.00 95.75 113 VAL A C 1
ATOM 847 O O . VAL A 1 113 ? 10.376 4.455 -24.227 1.00 95.75 113 VAL A O 1
ATOM 850 N N . ARG A 1 114 ? 9.826 6.595 -23.837 1.00 96.44 114 ARG A N 1
ATOM 851 C CA . ARG A 1 114 ? 9.704 6.443 -22.384 1.00 96.44 114 ARG A CA 1
ATOM 852 C C . ARG A 1 114 ? 8.576 5.468 -22.052 1.00 96.44 114 ARG A C 1
ATOM 854 O O . ARG A 1 114 ? 7.399 5.787 -22.266 1.00 96.44 114 ARG A O 1
ATOM 861 N N . HIS A 1 115 ? 8.957 4.305 -21.542 1.00 97.88 115 HIS A N 1
ATOM 862 C CA . HIS A 1 115 ? 8.074 3.171 -21.315 1.00 97.88 115 HIS A CA 1
ATOM 863 C C . HIS A 1 115 ? 8.624 2.309 -20.174 1.00 97.88 115 HIS A C 1
ATOM 865 O O . HIS A 1 115 ? 9.830 2.054 -20.114 1.00 97.88 115 HIS A O 1
ATOM 871 N N . PHE A 1 116 ? 7.741 1.908 -19.261 1.00 98.38 116 PHE A N 1
ATOM 872 C CA . PHE A 1 116 ? 8.096 1.243 -18.009 1.00 98.38 116 PHE A CA 1
ATOM 873 C C . PHE A 1 116 ? 7.423 -0.124 -17.960 1.00 98.38 116 PHE A C 1
ATOM 875 O O . PHE A 1 116 ? 6.237 -0.214 -17.651 1.00 98.38 116 PHE A O 1
ATOM 882 N N . GLU A 1 117 ? 8.189 -1.168 -18.242 1.00 97.44 117 GLU A N 1
ATOM 883 C CA . GLU A 1 117 ? 7.783 -2.569 -18.154 1.00 97.44 117 GLU A CA 1
ATOM 884 C C . GLU A 1 117 ? 8.625 -3.281 -17.106 1.00 97.44 117 GLU A C 1
ATOM 886 O O . GLU A 1 117 ? 9.794 -2.953 -16.907 1.00 97.44 117 GLU A O 1
ATOM 891 N N . VAL A 1 118 ? 8.018 -4.245 -16.416 1.00 97.81 118 VAL A N 1
ATOM 892 C CA . VAL A 1 118 ? 8.715 -5.081 -15.438 1.00 97.81 118 VAL A CA 1
ATOM 893 C C . VAL A 1 118 ? 9.332 -6.270 -16.163 1.00 97.81 118 VAL A C 1
ATOM 895 O O . VAL A 1 118 ? 8.622 -7.059 -16.783 1.00 97.81 118 VAL A O 1
ATOM 898 N N . THR A 1 119 ? 10.641 -6.449 -16.025 1.00 96.81 119 THR A N 1
ATOM 899 C CA . THR A 1 119 ? 11.339 -7.639 -16.512 1.00 96.81 119 THR A CA 1
ATOM 900 C C . THR A 1 119 ? 11.099 -8.794 -15.537 1.00 96.81 119 THR A C 1
ATOM 902 O O . THR A 1 119 ? 11.679 -8.838 -14.448 1.00 96.81 119 THR A O 1
ATOM 905 N N . GLU A 1 120 ? 10.251 -9.764 -15.898 1.00 93.38 120 GLU A N 1
ATOM 906 C CA . GLU A 1 120 ? 9.915 -10.894 -15.011 1.00 93.38 120 GLU A CA 1
ATOM 907 C C . GLU A 1 120 ? 11.134 -11.720 -14.577 1.00 93.38 120 GLU A C 1
ATOM 909 O O . GLU A 1 120 ? 11.178 -12.199 -13.439 1.00 93.38 120 GLU A O 1
ATOM 914 N N . ALA A 1 121 ? 12.129 -11.857 -15.455 1.00 94.75 121 ALA A N 1
ATOM 915 C CA . ALA A 1 121 ? 13.371 -12.574 -15.178 1.00 94.75 121 ALA A CA 1
ATOM 916 C C . ALA A 1 121 ? 14.246 -11.898 -14.104 1.00 94.75 121 ALA A C 1
ATOM 918 O O . ALA A 1 121 ? 15.104 -12.549 -13.516 1.00 94.75 121 ALA A O 1
ATOM 919 N N . GLU A 1 122 ? 14.013 -10.621 -13.801 1.00 95.62 122 GLU A N 1
ATOM 920 C CA . GLU A 1 122 ? 14.826 -9.843 -12.856 1.00 95.62 122 GLU A CA 1
ATOM 921 C C . GLU A 1 122 ? 14.025 -9.441 -11.610 1.00 95.62 122 GLU A C 1
ATOM 923 O O . GLU A 1 122 ? 14.565 -9.351 -10.507 1.00 95.62 122 GLU A O 1
ATOM 928 N N . CYS A 1 123 ? 12.708 -9.257 -11.744 1.00 96.62 123 CYS A N 1
ATOM 929 C CA . CYS A 1 123 ? 11.853 -8.810 -10.653 1.00 96.62 123 CYS A CA 1
ATOM 930 C C . CYS A 1 123 ? 11.819 -9.829 -9.502 1.00 96.62 123 CYS A C 1
ATOM 932 O O . CYS A 1 123 ? 11.382 -10.969 -9.667 1.00 96.62 123 CYS A O 1
ATOM 934 N N . VAL A 1 124 ? 12.222 -9.412 -8.300 1.00 94.38 124 VAL A N 1
ATOM 935 C CA . VAL A 1 124 ? 12.169 -10.259 -7.090 1.00 94.38 124 VAL A CA 1
ATOM 936 C C . VAL A 1 124 ? 10.863 -10.123 -6.302 1.00 94.38 124 VAL A C 1
ATOM 938 O O . VAL A 1 124 ? 10.678 -10.812 -5.306 1.00 94.38 124 VAL A O 1
ATOM 941 N N . GLY A 1 125 ? 9.986 -9.199 -6.700 1.00 94.56 125 GLY A N 1
ATOM 942 C CA . GLY A 1 125 ? 8.732 -8.938 -5.995 1.00 94.56 125 GLY A CA 1
ATOM 943 C C . GLY A 1 125 ? 8.866 -8.163 -4.679 1.00 94.56 125 GLY A C 1
ATOM 944 O O . GLY A 1 125 ? 8.053 -8.350 -3.781 1.00 94.56 125 GLY A O 1
ATOM 945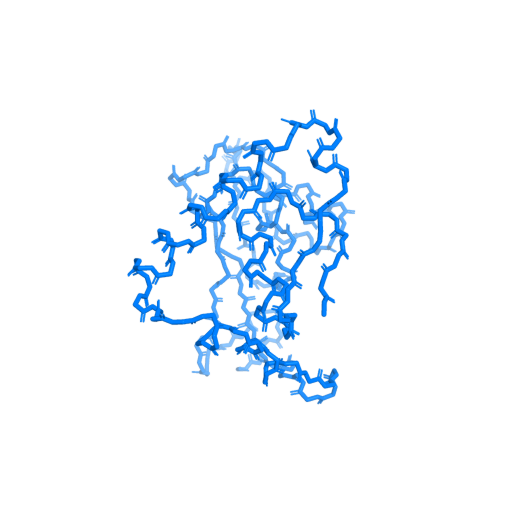 N N . CYS A 1 126 ? 9.853 -7.266 -4.546 1.00 94.50 126 CYS A N 1
ATOM 946 C CA . CYS A 1 126 ? 10.095 -6.507 -3.305 1.00 94.50 126 CYS A CA 1
ATOM 947 C C . CYS A 1 126 ? 9.011 -5.469 -2.947 1.00 94.50 126 CYS A C 1
ATOM 949 O O . CYS A 1 126 ? 9.063 -4.885 -1.868 1.00 94.50 126 CYS A O 1
ATOM 951 N N . ASN A 1 127 ? 8.055 -5.209 -3.848 1.00 95.31 127 ASN A N 1
ATOM 952 C CA . ASN A 1 127 ? 6.943 -4.261 -3.686 1.00 95.31 127 ASN A CA 1
ATOM 953 C C . ASN A 1 127 ? 7.332 -2.764 -3.585 1.00 95.31 127 ASN A C 1
ATOM 955 O O . ASN A 1 127 ? 6.466 -1.904 -3.429 1.00 95.31 127 ASN A O 1
ATOM 959 N N . LEU A 1 128 ? 8.615 -2.404 -3.721 1.00 96.94 128 LEU A N 1
ATOM 960 C CA . LEU A 1 128 ? 9.058 -1.008 -3.596 1.00 96.94 128 LEU A CA 1
ATOM 961 C C . LEU A 1 128 ? 8.467 -0.095 -4.683 1.00 96.94 128 LEU A C 1
ATOM 963 O O . LEU A 1 128 ? 8.052 1.024 -4.387 1.00 96.94 128 LEU A O 1
ATOM 967 N N . CYS A 1 129 ? 8.392 -0.571 -5.930 1.00 97.81 129 CYS A N 1
ATOM 968 C CA . CYS A 1 129 ? 7.853 0.202 -7.052 1.00 97.81 129 CYS A CA 1
ATOM 969 C C . CYS A 1 129 ? 6.375 0.579 -6.858 1.00 97.81 129 CYS A C 1
ATOM 971 O O . CYS A 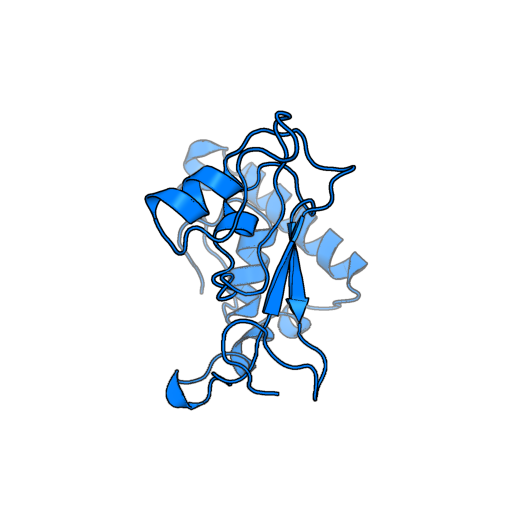1 129 ? 5.992 1.697 -7.204 1.00 97.81 129 CYS A O 1
ATOM 973 N N . VAL A 1 130 ? 5.576 -0.311 -6.259 1.00 97.19 130 VAL A N 1
ATOM 974 C CA . VAL A 1 130 ? 4.168 -0.062 -5.912 1.00 97.19 130 VAL A CA 1
ATOM 975 C C . VAL A 1 130 ? 4.071 1.077 -4.902 1.00 97.19 130 VAL A C 1
ATOM 977 O O . VAL A 1 130 ? 3.343 2.037 -5.130 1.00 97.19 130 VAL A O 1
ATOM 980 N N . ASN A 1 131 ? 4.876 1.026 -3.837 1.00 95.94 131 ASN A N 1
ATOM 981 C CA . ASN A 1 131 ? 4.840 2.012 -2.753 1.00 95.94 131 ASN A CA 1
ATOM 982 C C . ASN A 1 131 ? 5.242 3.430 -3.188 1.00 95.94 131 ASN A C 1
ATOM 984 O O . ASN A 1 131 ? 4.809 4.408 -2.582 1.00 95.94 131 ASN A O 1
ATOM 988 N N . VAL A 1 132 ? 6.091 3.568 -4.212 1.00 97.62 132 VAL A N 1
ATOM 989 C CA . VAL A 1 132 ? 6.533 4.885 -4.708 1.00 97.62 132 VAL A CA 1
ATOM 990 C C . VAL A 1 132 ? 5.685 5.415 -5.863 1.00 97.62 132 VAL A C 1
ATOM 992 O O . VAL A 1 132 ? 5.861 6.575 -6.256 1.00 97.62 132 VAL A O 1
ATOM 995 N N . CYS A 1 133 ? 4.807 4.593 -6.443 1.00 98.31 133 CYS A N 1
ATOM 996 C CA . CYS A 1 133 ? 3.959 5.018 -7.546 1.00 98.31 133 CYS A CA 1
ATOM 997 C C . CYS A 1 133 ? 2.945 6.066 -7.052 1.00 98.31 133 CYS A C 1
ATOM 999 O O . CYS A 1 133 ? 2.232 5.815 -6.085 1.00 98.31 133 CYS A O 1
ATOM 1001 N N . PRO A 1 134 ? 2.855 7.250 -7.688 1.00 98.06 134 PRO A N 1
ATOM 1002 C CA . PRO A 1 134 ? 1.913 8.287 -7.269 1.00 98.06 134 PRO A CA 1
ATOM 1003 C C . PRO A 1 134 ? 0.477 8.035 -7.751 1.00 98.06 134 PRO A C 1
ATOM 1005 O O . PRO A 1 134 ? -0.419 8.781 -7.371 1.00 98.06 134 PRO A O 1
ATOM 1008 N N . VAL A 1 135 ? 0.267 7.044 -8.620 1.00 98.19 135 VAL A N 1
ATOM 1009 C CA . VAL A 1 135 ? -1.051 6.686 -9.148 1.00 98.19 135 VAL A CA 1
ATOM 1010 C C . VAL A 1 135 ? -1.516 5.430 -8.424 1.00 98.19 135 VAL A C 1
ATOM 1012 O O . VAL A 1 135 ? -0.928 4.359 -8.591 1.00 98.19 135 VAL A O 1
ATOM 1015 N N . GLU A 1 136 ? -2.554 5.572 -7.606 1.00 95.94 136 GLU A N 1
ATOM 1016 C CA . GLU A 1 136 ? -3.150 4.458 -6.872 1.00 95.94 136 GLU A CA 1
ATOM 1017 C C . GLU A 1 136 ? -3.590 3.351 -7.841 1.00 95.94 136 GLU A C 1
ATOM 1019 O O . GLU A 1 136 ? -4.195 3.617 -8.878 1.00 95.94 136 GLU A O 1
ATOM 1024 N N . GLY A 1 137 ? -3.225 2.105 -7.535 1.00 96.00 137 GLY A N 1
ATOM 1025 C CA . GLY A 1 137 ? -3.574 0.939 -8.351 1.00 96.00 137 GLY A CA 1
ATOM 1026 C C . GLY A 1 137 ? -2.832 0.799 -9.687 1.00 96.00 137 GLY A C 1
ATOM 1027 O O . GLY A 1 137 ? -2.973 -0.237 -10.325 1.00 96.00 137 GLY A O 1
ATOM 1028 N N . CYS A 1 138 ? -2.001 1.765 -10.104 1.00 98.19 138 CYS A N 1
ATOM 1029 C CA . CYS A 1 138 ? -1.265 1.677 -11.376 1.00 98.19 138 CYS A CA 1
ATOM 1030 C C . CYS A 1 138 ? -0.250 0.523 -11.404 1.00 98.19 138 CYS A C 1
ATOM 1032 O O . CYS A 1 138 ? 0.017 -0.037 -12.464 1.00 98.19 138 CYS A O 1
ATOM 1034 N N . ILE A 1 139 ? 0.313 0.150 -10.252 1.00 98.19 139 ILE A N 1
ATOM 1035 C CA . ILE A 1 139 ? 1.198 -1.012 -10.140 1.00 98.19 139 ILE A CA 1
ATOM 1036 C C . ILE A 1 139 ? 0.593 -1.988 -9.140 1.00 98.19 139 ILE A C 1
ATOM 1038 O O . ILE A 1 139 ? 0.252 -1.602 -8.023 1.00 98.19 139 ILE A O 1
ATOM 1042 N N . THR A 1 140 ? 0.482 -3.254 -9.530 1.00 97.25 140 THR A N 1
ATOM 1043 C CA . THR A 1 140 ? -0.053 -4.330 -8.687 1.00 97.25 140 THR A CA 1
ATOM 1044 C C . THR A 1 140 ? 0.953 -5.467 -8.553 1.00 97.25 140 THR A C 1
ATOM 1046 O O . THR A 1 140 ? 1.807 -5.657 -9.415 1.00 97.25 140 THR A O 1
ATOM 1049 N N . MET A 1 141 ? 0.867 -6.221 -7.456 1.00 96.25 141 MET A N 1
ATOM 1050 C CA . MET A 1 141 ? 1.645 -7.446 -7.265 1.00 96.25 141 MET A CA 1
ATOM 1051 C C . MET A 1 141 ? 0.798 -8.647 -7.690 1.00 96.25 141 MET A C 1
ATOM 1053 O O . MET A 1 141 ? -0.134 -9.025 -6.983 1.00 96.25 141 MET A O 1
ATOM 1057 N N . ALA A 1 142 ? 1.122 -9.243 -8.834 1.00 93.38 142 ALA A N 1
ATOM 1058 C CA . ALA A 1 142 ? 0.474 -10.441 -9.348 1.00 93.38 142 ALA A CA 1
ATOM 1059 C C . ALA A 1 142 ? 1.164 -11.697 -8.778 1.00 93.38 142 ALA A C 1
ATOM 1061 O O . ALA A 1 142 ? 2.360 -11.890 -9.021 1.00 93.38 142 ALA A O 1
ATOM 1062 N N . PRO A 1 143 ? 0.462 -12.555 -8.013 1.00 92.88 143 PRO A N 1
ATOM 1063 C CA . PRO A 1 143 ? 1.013 -13.827 -7.555 1.00 92.88 143 PRO A CA 1
ATOM 1064 C C . PRO A 1 143 ? 1.285 -14.751 -8.744 1.00 92.88 143 PRO A C 1
ATOM 1066 O O . PRO A 1 143 ? 0.451 -14.853 -9.646 1.00 92.88 143 PRO A O 1
ATOM 1069 N N . LEU A 1 144 ? 2.408 -15.470 -8.731 1.00 89.88 144 LEU A N 1
ATOM 1070 C CA . LEU A 1 144 ? 2.607 -16.566 -9.677 1.00 89.88 144 LEU A CA 1
ATOM 1071 C C . LEU A 1 144 ? 1.670 -17.717 -9.305 1.00 89.88 144 LEU A C 1
ATOM 1073 O O . LEU A 1 144 ? 1.629 -18.159 -8.155 1.00 89.88 144 LEU A O 1
ATOM 1077 N N . ALA A 1 145 ? 0.897 -18.192 -10.281 1.00 84.88 145 ALA A N 1
ATOM 1078 C CA . ALA A 1 145 ? 0.033 -19.347 -10.082 1.00 84.88 145 ALA A CA 1
ATOM 1079 C C . ALA A 1 145 ? 0.870 -20.607 -9.805 1.00 84.88 145 ALA A C 1
ATOM 1081 O O . ALA A 1 145 ? 1.992 -20.745 -10.291 1.00 84.88 145 ALA A O 1
ATOM 1082 N N . ALA A 1 146 ? 0.312 -21.546 -9.039 1.00 80.44 146 ALA A N 1
ATOM 1083 C CA . ALA A 1 146 ? 1.015 -22.774 -8.682 1.00 80.44 146 ALA A CA 1
ATOM 1084 C C . ALA A 1 146 ? 1.458 -23.552 -9.936 1.00 80.44 146 ALA A C 1
ATOM 1086 O O . A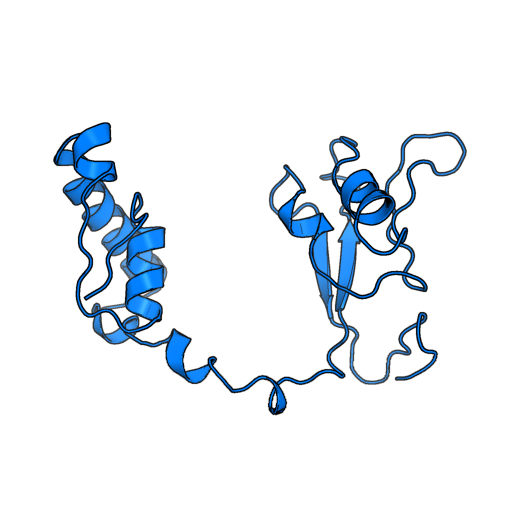LA A 1 146 ? 0.636 -23.862 -10.801 1.00 80.44 146 ALA A O 1
ATOM 1087 N N . GLY A 1 147 ? 2.751 -23.881 -10.013 1.00 80.06 147 GLY A N 1
ATOM 1088 C CA . GLY A 1 147 ? 3.349 -24.598 -11.142 1.00 80.06 147 GLY A CA 1
ATOM 1089 C C . GLY A 1 147 ? 3.821 -23.702 -12.292 1.00 80.06 147 GLY A C 1
ATOM 1090 O O . GLY A 1 147 ? 4.379 -24.222 -13.259 1.00 80.06 147 GLY A O 1
ATOM 1091 N N . VAL A 1 148 ? 3.626 -22.382 -12.204 1.00 87.44 148 VAL A N 1
ATOM 1092 C CA . VAL A 1 148 ? 4.230 -21.421 -13.133 1.00 87.44 148 VAL A CA 1
ATOM 1093 C C . VAL A 1 148 ? 5.688 -21.211 -12.750 1.00 87.44 148 VAL A C 1
ATOM 1095 O O . VAL A 1 148 ? 6.002 -20.900 -11.609 1.00 87.44 148 VAL A O 1
ATOM 1098 N N . VAL A 1 149 ? 6.581 -21.340 -13.728 1.00 89.88 149 VAL A N 1
ATOM 1099 C CA . VAL A 1 149 ? 8.016 -21.153 -13.511 1.00 89.88 149 VAL A CA 1
ATOM 1100 C C . VAL A 1 149 ? 8.329 -19.678 -13.252 1.00 89.88 149 VAL A C 1
ATOM 1102 O O . VAL A 1 149 ? 8.070 -18.825 -14.100 1.00 89.88 149 VAL A O 1
ATOM 1105 N N . ASP A 1 150 ? 8.959 -19.382 -12.115 1.00 91.69 150 ASP A N 1
ATOM 1106 C CA . ASP A 1 150 ? 9.602 -18.095 -11.866 1.00 91.69 150 ASP A CA 1
ATOM 1107 C C . ASP A 1 150 ? 10.783 -17.938 -12.829 1.00 91.69 150 ASP A C 1
ATOM 1109 O O . ASP A 1 150 ? 11.839 -18.546 -12.638 1.00 91.69 150 ASP A O 1
ATOM 1113 N N . GLN A 1 151 ? 10.620 -17.090 -13.850 1.00 93.19 151 GLN A N 1
ATOM 1114 C CA . GLN A 1 151 ? 11.639 -16.830 -14.876 1.00 93.19 151 GLN A CA 1
ATOM 1115 C C . GLN A 1 151 ? 13.000 -16.423 -14.289 1.00 93.19 151 GLN A C 1
ATOM 1117 O O . GLN A 1 151 ? 14.034 -16.665 -14.906 1.00 93.19 151 GLN A O 1
ATOM 1122 N N . ARG A 1 152 ? 13.015 -15.849 -13.080 1.00 92.44 152 ARG A N 1
ATOM 1123 C CA . ARG A 1 152 ? 14.242 -15.452 -12.380 1.00 92.44 152 ARG A CA 1
ATOM 1124 C C . ARG A 1 152 ? 15.029 -16.640 -11.834 1.00 92.44 152 ARG A C 1
ATOM 1126 O O . ARG A 1 152 ? 16.255 -16.600 -11.790 1.00 92.44 152 ARG A O 1
ATOM 1133 N N . THR A 1 153 ? 14.346 -17.675 -11.345 1.00 90.94 153 THR A N 1
ATOM 1134 C CA . THR A 1 153 ? 14.996 -18.815 -10.670 1.00 90.94 153 THR A CA 1
ATOM 1135 C C . THR A 1 153 ? 14.950 -20.108 -11.468 1.00 90.94 153 THR A C 1
ATOM 1137 O O . THR A 1 153 ? 15.670 -21.046 -11.128 1.00 90.94 153 THR A O 1
ATOM 1140 N N . GLY A 1 154 ? 14.110 -20.177 -12.502 1.00 90.38 154 GLY A N 1
ATOM 1141 C CA . GLY A 1 154 ? 13.836 -21.398 -13.255 1.00 90.38 154 GLY A CA 1
ATOM 1142 C C . GLY A 1 154 ? 13.091 -22.460 -12.440 1.00 90.38 154 GLY A C 1
ATOM 1143 O O . GLY A 1 154 ? 13.070 -23.623 -12.842 1.00 90.38 154 GLY A O 1
ATOM 1144 N N . LYS A 1 155 ? 12.515 -22.092 -11.288 1.00 85.56 155 LYS A N 1
ATOM 1145 C CA . LYS A 1 155 ? 11.787 -23.005 -10.398 1.00 85.56 155 LYS A CA 1
ATOM 1146 C C . LYS A 1 155 ? 10.273 -22.764 -10.487 1.00 85.56 155 LYS A C 1
ATOM 1148 O O . LYS A 1 155 ? 9.894 -21.614 -10.698 1.00 85.56 155 LYS A O 1
ATOM 1153 N N . PRO A 1 156 ? 9.437 -23.812 -10.361 1.00 78.94 156 PRO A N 1
ATOM 1154 C CA . PRO A 1 156 ? 7.980 -23.681 -10.261 1.00 78.94 156 PRO A CA 1
ATOM 1155 C C . PRO A 1 156 ? 7.505 -22.996 -8.976 1.00 78.94 156 PRO A C 1
ATOM 1157 O O . PRO A 1 156 ? 8.314 -22.904 -8.021 1.00 78.94 156 PRO A O 1
#

Foldseek 3Di:
DAEDPDQALVSQLVVQLQADPGYDDDVNCVVPNPCSVVRSVVVNVVVCVVVVNPDSVVRGNNCVVVDDDPVPDDPVWFWFKAFQPVQDPLPCQLQCCCPVPHFNQWDCDDPNHGDTGGNQLTGRQPCRSVVRDPGHPRMDIGTDDPPDQRNNPRHD

Secondary structure (DSSP, 8-state):
-EESS--SHHHHHHHHHTT-SSEE-SHHHHHH-TTHHHHHHHHHHHHHHHHT--SGGGTTTTTGGG---GGGS-TT--EEEEE-TTT-----HHHHHHHHHS---B-SEETTEE---B-TTT-----HHHHH-SSTTSEEEEEPPTT--BTTTTB-

Radius of gyration: 20.35 Å; chains: 1; bounding box: 41×46×53 Å